Protein AF-V8N9X0-F1 (afdb_monomer_lite)

Secondary structure (DSSP, 8-state):
--HHHHHHHHHHHHHS---HHHHHHHHHHHHHHHHHHIIIII-HHHHTS----HHHHHHHTT-SS-EEE-S-HHHHHHHHHHHHHTT-BTTBEEE-S-TTTS--TT-S-----PPPP-

Radius of gyration: 24.27 Å; chains: 1; bounding box: 56×43×54 Å

InterPro domains:
  IPR026170 N-lysine methyltransferase FAM173A/B [PTHR13610] (55-118)
  IPR029063 S-adenosyl-L-methionine-dependent methyltransferase superfamily [G3DSA:3.40.50.150] (2-118)
  IPR029063 S-adenosyl-L-methionine-dependent methyltransferase superfamily [SSF53335] (7-103)
  IPR060324 ANTKMT, N-terminal [PF28400] (20-50)

Sequence (118 aa):
MDPEDVEQVAAELQGKKIDGWNVLQIAAGTGLTAYVVWAGILMPGFRKVPLKLQVLEAYKQGFRPAVGYELNPWLLRLSSYRAWKAGCYGKVSYYKEDLWKVNLSDCRNVTVFLAPSV

pLDDT: mean 80.13, std 11.66, range [52.56, 93.75]

Foldseek 3Di:
DDVVVVVVVVVVVVPDPQPPVNVVVVVVVVVVVVVCCCVVPVPPVVVPPPLPLVLLVCVVVVFPPREAEDQDVVSQVVSQVVCVVVVNHPSYYYDNDDPVPDDCVRHPDDDDDDDDDD

Structure (mmCIF, N/CA/C/O backbone):
data_AF-V8N9X0-F1
#
_entry.id   AF-V8N9X0-F1
#
loop_
_atom_site.group_PDB
_atom_site.id
_atom_site.type_symbol
_atom_site.label_atom_id
_atom_site.label_alt_id
_atom_site.label_comp_id
_atom_site.label_asym_id
_atom_site.label_entity_id
_atom_site.label_seq_id
_atom_site.pdbx_PDB_ins_code
_atom_site.Cartn_x
_atom_site.Cartn_y
_atom_site.Cartn_z
_atom_site.occupancy
_atom_site.B_iso_or_equiv
_atom_site.auth_seq_id
_atom_site.auth_comp_id
_atom_site.auth_asym_id
_atom_site.auth_atom_id
_atom_site.pdbx_PDB_model_num
ATOM 1 N N . MET A 1 1 ? 24.613 27.803 -37.473 1.00 52.56 1 MET A N 1
ATOM 2 C CA . MET A 1 1 ? 25.313 26.594 -37.011 1.00 52.56 1 MET A CA 1
ATOM 3 C C . MET A 1 1 ? 26.151 26.192 -38.191 1.00 52.56 1 MET A C 1
ATOM 5 O O . MET A 1 1 ? 25.573 25.777 -39.193 1.00 52.56 1 MET A O 1
ATOM 9 N N . ASP A 1 2 ? 27.441 26.486 -38.132 1.00 69.00 2 ASP A N 1
ATOM 10 C CA . ASP A 1 2 ? 28.309 26.287 -39.279 1.00 69.00 2 ASP A CA 1
ATOM 11 C C . ASP A 1 2 ? 28.642 24.792 -39.397 1.00 69.00 2 ASP A C 1
ATOM 13 O O . ASP A 1 2 ? 28.773 24.102 -38.383 1.00 69.00 2 ASP A O 1
ATOM 17 N N . PRO A 1 3 ? 28.686 24.237 -40.619 1.00 68.62 3 PRO A N 1
ATOM 18 C CA . PRO A 1 3 ? 28.884 22.803 -40.828 1.00 68.62 3 PRO A CA 1
ATOM 19 C C . PRO A 1 3 ? 30.234 22.307 -40.286 1.00 68.62 3 PRO A C 1
ATOM 21 O O . PRO A 1 3 ? 30.334 21.150 -39.884 1.00 68.62 3 PRO A O 1
ATOM 24 N N . GLU A 1 4 ? 31.230 23.193 -40.198 1.00 69.50 4 GLU A N 1
ATOM 25 C CA . GLU A 1 4 ? 32.552 22.903 -39.632 1.00 69.50 4 GLU A CA 1
ATOM 26 C C . GLU A 1 4 ? 32.501 22.664 -38.115 1.00 69.50 4 GLU A C 1
ATOM 28 O O . GLU A 1 4 ? 33.165 21.757 -37.615 1.00 69.50 4 GLU A O 1
ATOM 33 N N . ASP A 1 5 ? 31.635 23.379 -37.386 1.00 74.69 5 ASP A N 1
ATOM 34 C CA . ASP A 1 5 ? 31.439 23.167 -35.946 1.00 74.69 5 ASP A CA 1
ATOM 35 C C . ASP A 1 5 ? 30.813 21.792 -35.666 1.00 74.69 5 ASP A C 1
ATOM 37 O O . ASP A 1 5 ? 31.118 21.140 -34.667 1.00 74.69 5 ASP A O 1
ATOM 41 N N . VAL A 1 6 ? 29.927 21.327 -36.555 1.00 74.06 6 VAL A N 1
ATOM 42 C CA . VAL A 1 6 ? 29.261 20.023 -36.426 1.00 74.06 6 VAL A CA 1
ATOM 43 C C . VAL A 1 6 ? 30.241 18.887 -36.7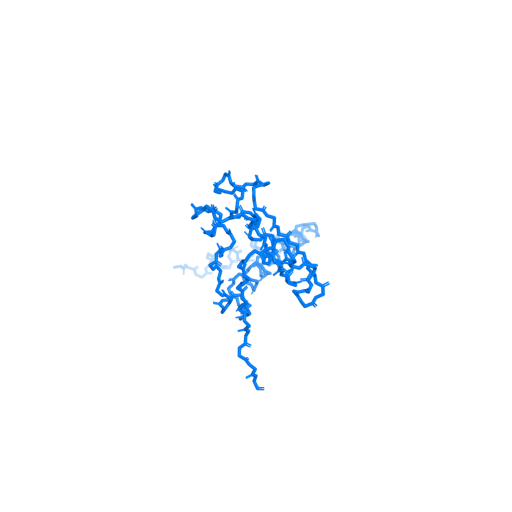02 1.00 74.06 6 VAL A C 1
ATOM 45 O O . VAL A 1 6 ? 30.249 17.903 -35.960 1.00 74.06 6 VAL A O 1
ATOM 48 N N . GLU A 1 7 ? 31.088 19.022 -37.724 1.00 74.00 7 GLU A N 1
ATOM 49 C CA . GLU A 1 7 ? 32.152 18.053 -38.001 1.00 74.00 7 GLU A CA 1
ATOM 50 C C . GLU A 1 7 ? 33.214 18.035 -36.902 1.00 74.00 7 GLU A C 1
ATOM 52 O O . GLU A 1 7 ? 33.650 16.956 -36.504 1.00 74.00 7 GLU A O 1
ATOM 57 N N . GLN A 1 8 ? 33.580 19.194 -36.350 1.00 69.19 8 GLN A N 1
ATOM 58 C CA . GLN A 1 8 ? 34.531 19.280 -35.245 1.00 69.19 8 GLN A CA 1
ATOM 59 C C . GLN A 1 8 ? 33.990 18.591 -33.988 1.00 69.19 8 GLN A C 1
ATOM 61 O O . GLN A 1 8 ? 34.692 17.783 -33.382 1.00 69.19 8 GLN A O 1
ATOM 66 N N . VAL A 1 9 ? 32.722 18.829 -33.636 1.00 68.81 9 VAL A N 1
ATOM 67 C CA . VAL A 1 9 ? 32.053 18.147 -32.517 1.00 68.81 9 VAL A CA 1
ATOM 68 C C . VAL A 1 9 ? 31.918 16.643 -32.786 1.00 68.81 9 VAL A C 1
ATOM 70 O O . VAL A 1 9 ? 32.133 15.833 -31.884 1.00 68.81 9 VAL A O 1
ATOM 73 N N . ALA A 1 10 ? 31.615 16.234 -34.021 1.00 67.56 10 ALA A N 1
ATOM 74 C CA . ALA A 1 10 ? 31.535 14.822 -34.400 1.00 67.56 10 ALA A CA 1
ATOM 75 C C . ALA A 1 10 ? 32.902 14.115 -34.325 1.00 67.56 10 ALA A C 1
ATOM 77 O O . ALA A 1 10 ? 32.982 12.986 -33.834 1.00 67.56 10 ALA A O 1
ATOM 78 N N . ALA A 1 11 ? 33.979 14.786 -34.738 1.00 70.38 11 ALA A N 1
ATOM 79 C CA . ALA A 1 11 ? 35.347 14.280 -34.660 1.00 70.38 11 ALA A CA 1
ATOM 80 C C . ALA A 1 11 ? 35.845 14.185 -33.206 1.00 70.38 11 ALA A C 1
ATOM 82 O O . ALA A 1 11 ? 36.491 13.203 -32.833 1.00 70.38 11 ALA A O 1
ATOM 83 N N . GLU A 1 12 ? 35.486 15.149 -32.352 1.00 65.00 12 GLU A N 1
ATOM 84 C CA . GLU A 1 12 ? 35.788 15.123 -30.914 1.00 65.00 12 GLU A CA 1
ATOM 85 C C . GLU A 1 12 ? 35.060 13.973 -30.192 1.00 65.00 12 GLU A C 1
ATOM 87 O O . GLU A 1 12 ? 35.612 13.336 -29.288 1.00 65.00 12 GLU A O 1
ATOM 92 N N . LEU A 1 13 ? 33.835 13.655 -30.632 1.00 62.75 13 LEU A N 1
ATOM 93 C CA . LEU A 1 13 ? 33.059 12.507 -30.158 1.00 62.75 13 LEU A CA 1
ATOM 94 C C . LEU A 1 13 ? 33.625 11.168 -30.657 1.00 62.75 13 LEU A C 1
ATOM 96 O O . LEU A 1 13 ? 33.624 10.197 -29.901 1.00 62.75 13 LEU A O 1
ATOM 100 N N . GLN A 1 14 ? 34.142 11.107 -31.888 1.00 62.88 14 GLN A N 1
ATOM 101 C CA . GLN A 1 14 ? 34.785 9.907 -32.442 1.00 62.88 14 GLN A CA 1
ATOM 102 C C . GLN A 1 14 ? 36.181 9.635 -31.851 1.00 62.88 14 GLN A C 1
ATOM 104 O O . GLN A 1 14 ? 36.583 8.476 -31.752 1.00 62.88 14 GLN A O 1
ATOM 109 N N . GLY A 1 15 ? 36.918 10.671 -31.432 1.00 59.59 15 GLY A N 1
ATOM 110 C CA . GLY A 1 15 ? 38.273 10.552 -30.874 1.00 59.59 15 GLY A CA 1
ATOM 111 C C . GLY A 1 15 ? 38.337 10.160 -29.392 1.00 59.59 15 GLY A C 1
ATOM 112 O O . GLY A 1 15 ? 39.387 9.735 -28.900 1.00 59.59 15 GLY A O 1
ATOM 113 N N . LYS A 1 16 ? 37.225 10.263 -28.656 1.00 62.00 16 LYS A N 1
ATOM 114 C CA . LYS A 1 16 ? 37.158 9.864 -27.246 1.00 62.00 16 LYS A CA 1
ATOM 115 C C . LYS A 1 16 ? 36.977 8.353 -27.149 1.00 62.00 16 LYS A C 1
ATOM 117 O O . LYS A 1 16 ? 35.887 7.828 -27.340 1.00 62.00 16 LYS A O 1
ATOM 122 N N . LYS A 1 17 ? 38.053 7.637 -26.814 1.00 61.78 17 LYS A N 1
ATOM 123 C CA . LYS A 1 17 ? 38.007 6.204 -26.491 1.0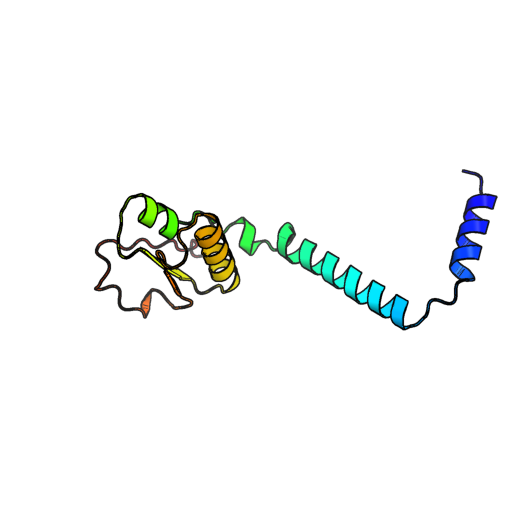0 61.78 1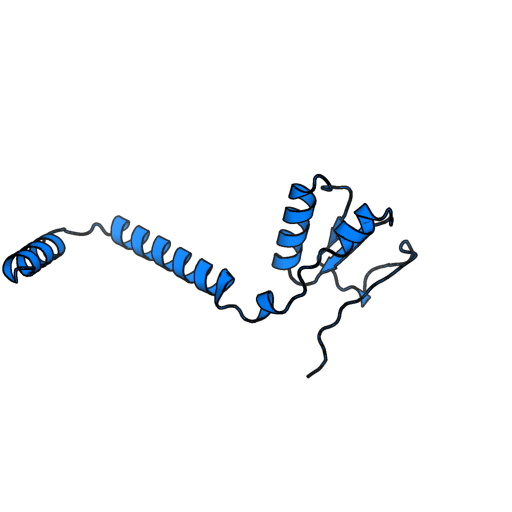7 LYS A CA 1
ATOM 124 C C . LYS A 1 17 ? 37.125 6.013 -25.249 1.00 61.78 17 LYS A C 1
ATOM 126 O O . LYS A 1 17 ? 37.573 6.224 -24.124 1.00 61.78 17 LYS A O 1
ATOM 131 N N . ILE A 1 18 ? 35.848 5.700 -25.453 1.00 62.22 18 ILE A N 1
ATOM 132 C CA . ILE A 1 18 ? 34.897 5.511 -24.356 1.00 62.22 18 ILE A CA 1
ATOM 133 C C . ILE A 1 18 ? 35.276 4.212 -23.641 1.00 62.22 18 ILE A C 1
ATOM 135 O O . ILE A 1 18 ? 35.160 3.125 -24.204 1.00 62.22 18 ILE A O 1
ATOM 139 N N . ASP A 1 19 ? 35.781 4.342 -22.415 1.00 73.75 19 ASP A N 1
ATOM 140 C CA . ASP A 1 19 ? 36.103 3.215 -21.539 1.00 73.75 19 ASP A CA 1
ATOM 141 C C . ASP A 1 19 ? 34.876 2.302 -21.347 1.00 73.75 19 ASP A C 1
ATOM 143 O O . ASP A 1 19 ? 33.745 2.783 -21.228 1.00 73.75 19 ASP A O 1
ATOM 147 N N . GLY A 1 20 ? 35.082 0.983 -21.311 1.00 74.44 20 GLY A N 1
ATOM 148 C CA . GLY A 1 20 ? 33.993 -0.001 -21.237 1.00 74.44 20 GLY A CA 1
ATOM 149 C C . GLY A 1 20 ? 33.098 0.192 -20.007 1.00 74.44 20 GLY A C 1
ATOM 150 O O . GLY A 1 20 ? 31.899 -0.086 -20.053 1.00 74.44 20 GLY A O 1
ATOM 151 N N . TRP A 1 21 ? 33.654 0.759 -18.934 1.00 72.38 21 TRP A N 1
ATOM 152 C CA . TRP A 1 21 ? 32.921 1.147 -17.733 1.00 72.38 21 TRP A CA 1
ATOM 153 C C . TRP A 1 21 ? 31.953 2.318 -17.961 1.00 72.38 21 TRP A C 1
ATOM 155 O O . TRP A 1 21 ? 30.827 2.296 -17.463 1.00 72.38 21 TRP A O 1
ATOM 165 N N . ASN A 1 22 ? 32.342 3.305 -18.774 1.00 72.12 22 ASN A N 1
ATOM 166 C CA . ASN A 1 22 ? 31.472 4.420 -19.158 1.00 72.12 22 ASN A CA 1
ATOM 167 C C . ASN A 1 22 ? 30.320 3.938 -20.050 1.00 72.12 22 ASN A C 1
ATOM 169 O O . ASN A 1 22 ? 29.180 4.358 -19.859 1.00 72.12 22 ASN A O 1
ATOM 173 N N . VAL A 1 23 ? 30.583 3.007 -20.976 1.00 78.06 23 VAL A N 1
ATOM 174 C CA . VAL A 1 23 ? 29.525 2.382 -21.794 1.00 78.06 23 VAL A CA 1
ATOM 175 C C . VAL A 1 23 ? 28.535 1.617 -20.911 1.00 78.06 23 VAL A C 1
ATOM 177 O O . VAL A 1 23 ? 27.325 1.748 -21.090 1.00 78.06 23 VAL A O 1
ATOM 180 N N . LEU A 1 24 ? 29.028 0.866 -19.921 1.00 77.44 24 LEU A N 1
ATOM 181 C CA . LEU A 1 24 ? 28.182 0.122 -18.987 1.00 77.44 24 LEU A CA 1
ATOM 182 C C . LEU A 1 24 ? 27.333 1.052 -18.105 1.00 77.44 24 LEU A C 1
ATOM 184 O O . LEU A 1 24 ? 26.147 0.790 -17.913 1.00 77.44 24 LEU A O 1
ATOM 188 N N . GLN A 1 25 ? 27.906 2.150 -17.602 1.00 79.69 25 GLN A N 1
ATOM 189 C CA . GLN A 1 25 ? 27.167 3.155 -16.832 1.00 79.69 25 GLN A CA 1
ATOM 190 C C . GLN A 1 25 ? 26.077 3.835 -17.662 1.00 79.69 25 GLN A C 1
ATOM 192 O O . GLN A 1 25 ? 24.962 4.008 -17.169 1.00 79.69 25 GLN A O 1
ATOM 197 N N . ILE A 1 26 ? 26.368 4.176 -18.921 1.00 80.50 26 ILE A N 1
ATOM 198 C CA . ILE A 1 26 ? 25.376 4.747 -19.838 1.00 80.50 26 ILE A CA 1
ATOM 199 C C . ILE A 1 26 ? 24.262 3.728 -20.092 1.00 80.50 26 ILE A C 1
ATOM 201 O O . ILE A 1 26 ? 23.096 4.050 -19.892 1.00 80.50 26 ILE A O 1
ATOM 205 N N . ALA A 1 27 ? 24.596 2.482 -20.436 1.00 78.75 27 ALA A N 1
ATOM 206 C CA . ALA A 1 27 ? 23.603 1.437 -20.679 1.00 78.75 27 ALA A CA 1
ATOM 207 C C . ALA A 1 27 ? 22.714 1.170 -19.448 1.00 78.75 27 ALA A C 1
ATOM 209 O O . ALA A 1 27 ? 21.490 1.076 -19.575 1.00 78.75 27 ALA A O 1
ATOM 210 N N . ALA A 1 28 ? 23.303 1.110 -18.250 1.00 79.44 28 ALA A N 1
ATOM 211 C CA . ALA A 1 28 ? 22.565 0.940 -17.000 1.00 79.44 28 ALA A CA 1
ATOM 212 C C . ALA A 1 28 ? 21.667 2.151 -16.685 1.00 79.44 28 ALA A C 1
ATOM 214 O O . ALA A 1 28 ? 20.506 1.979 -16.307 1.00 79.44 28 ALA A O 1
ATOM 215 N N . GLY A 1 29 ? 22.173 3.372 -16.880 1.00 79.81 29 GLY A N 1
ATOM 216 C CA . GLY A 1 29 ? 21.426 4.611 -16.665 1.00 79.81 29 GLY A CA 1
ATOM 217 C C . GLY A 1 29 ? 20.256 4.764 -17.635 1.00 79.81 29 GLY A C 1
ATOM 218 O O . GLY A 1 29 ? 19.125 4.988 -17.207 1.00 79.81 29 GLY A O 1
ATOM 219 N N . THR A 1 30 ? 20.490 4.560 -18.933 1.00 85.19 30 THR A N 1
ATOM 220 C CA . THR A 1 30 ? 19.452 4.635 -19.970 1.00 85.19 30 THR A CA 1
ATOM 221 C C . THR A 1 30 ? 18.399 3.545 -19.785 1.00 85.19 30 THR A C 1
ATOM 223 O O . THR A 1 30 ? 17.206 3.828 -19.901 1.00 85.19 30 THR A O 1
ATOM 226 N N . GLY A 1 31 ? 18.808 2.323 -19.426 1.00 85.50 31 GLY A N 1
ATOM 227 C CA . GLY A 1 31 ? 17.887 1.236 -19.095 1.00 85.50 31 GLY A CA 1
ATOM 228 C C . GLY A 1 31 ? 16.997 1.565 -17.893 1.00 85.50 31 GLY A C 1
ATOM 229 O O . GLY A 1 31 ? 15.785 1.348 -17.945 1.00 85.50 31 GLY A O 1
ATOM 230 N N . LEU A 1 32 ? 17.562 2.163 -16.839 1.00 85.88 32 LEU A N 1
ATOM 231 C CA . LEU A 1 32 ? 16.800 2.602 -15.669 1.00 85.88 32 LEU A CA 1
ATOM 232 C C . LEU A 1 32 ? 15.800 3.711 -16.026 1.00 85.88 32 LEU A C 1
ATOM 234 O O . LEU A 1 32 ? 14.638 3.632 -15.628 1.00 85.88 32 LEU A O 1
ATOM 238 N N . THR A 1 33 ? 16.211 4.718 -16.802 1.00 84.62 33 THR A N 1
ATOM 239 C CA . THR A 1 33 ? 15.313 5.793 -17.251 1.00 84.62 33 THR A CA 1
ATOM 240 C C . THR A 1 33 ? 14.182 5.245 -18.117 1.00 84.62 33 THR A C 1
ATOM 242 O O . THR A 1 33 ? 13.019 5.577 -17.882 1.00 84.62 33 THR A O 1
ATOM 245 N N . ALA A 1 34 ? 14.492 4.359 -19.067 1.00 86.88 34 ALA A N 1
ATOM 246 C CA . ALA A 1 34 ? 13.491 3.701 -19.899 1.00 86.88 34 ALA A CA 1
ATOM 247 C C . ALA A 1 34 ? 12.507 2.878 -19.054 1.00 86.88 34 ALA A C 1
ATOM 249 O O . ALA A 1 34 ? 11.299 2.954 -19.275 1.00 86.88 34 ALA A O 1
ATOM 250 N N . TYR A 1 35 ? 12.993 2.159 -18.037 1.00 82.31 35 TYR A N 1
ATOM 251 C CA . TYR A 1 35 ? 12.145 1.404 -17.116 1.00 82.31 35 TYR A CA 1
ATOM 252 C C . TYR A 1 35 ? 11.243 2.311 -16.273 1.00 82.31 35 TYR A C 1
ATOM 254 O O . TYR A 1 35 ? 10.056 2.027 -16.136 1.00 82.31 35 TYR A O 1
ATOM 262 N N . VAL A 1 36 ? 11.760 3.423 -15.741 1.00 84.38 36 VAL A N 1
ATOM 263 C CA . VAL A 1 36 ? 10.963 4.393 -14.967 1.00 84.38 36 VAL A CA 1
ATOM 264 C C . VAL A 1 36 ? 9.872 5.020 -15.834 1.00 84.38 36 VAL A C 1
ATOM 266 O O . VAL A 1 36 ? 8.724 5.113 -15.401 1.00 84.38 36 VAL A O 1
ATOM 269 N N . VAL A 1 37 ? 10.198 5.402 -17.071 1.00 84.19 37 VAL A N 1
ATOM 270 C CA . VAL A 1 37 ? 9.219 5.918 -18.037 1.00 84.19 37 VAL A CA 1
ATOM 271 C C . VAL A 1 37 ? 8.186 4.844 -18.378 1.00 84.19 37 VAL A C 1
ATOM 273 O O . VAL A 1 37 ? 6.986 5.107 -18.338 1.00 84.19 37 VAL A O 1
ATOM 276 N N . TRP A 1 38 ? 8.610 3.612 -18.656 1.00 81.75 38 TRP A N 1
ATOM 277 C CA . TRP A 1 38 ? 7.689 2.530 -18.987 1.00 81.75 38 TRP A CA 1
ATOM 278 C C . TRP A 1 38 ? 6.771 2.163 -17.810 1.00 81.75 38 TRP A C 1
ATOM 280 O O . TRP A 1 38 ? 5.560 2.066 -17.989 1.00 81.75 38 TRP A O 1
ATOM 290 N N . ALA A 1 39 ? 7.305 2.049 -16.594 1.00 76.06 39 ALA A N 1
ATOM 291 C CA . ALA A 1 39 ? 6.541 1.713 -15.394 1.00 76.06 39 ALA A CA 1
ATOM 292 C C . ALA A 1 39 ? 5.639 2.856 -14.898 1.00 76.06 39 ALA A C 1
ATOM 294 O O . ALA A 1 39 ? 4.526 2.607 -14.442 1.00 76.06 39 ALA A O 1
ATOM 295 N N . GLY A 1 40 ? 6.101 4.107 -14.974 1.00 69.31 40 GLY A N 1
ATOM 296 C CA . GLY A 1 40 ? 5.363 5.270 -14.473 1.00 69.31 40 GLY A CA 1
ATOM 297 C C . GLY A 1 40 ? 4.394 5.879 -15.486 1.00 69.31 40 GLY A C 1
ATOM 298 O O . GLY A 1 40 ? 3.339 6.390 -15.108 1.00 69.31 40 GLY A O 1
ATOM 299 N N . ILE A 1 41 ? 4.736 5.829 -16.775 1.00 69.56 41 ILE A N 1
ATOM 300 C CA . ILE A 1 41 ? 3.960 6.450 -17.851 1.00 69.56 41 ILE A CA 1
ATOM 301 C C . ILE A 1 41 ? 3.280 5.366 -18.688 1.00 69.56 41 ILE A C 1
ATOM 303 O O . ILE A 1 41 ? 2.069 5.400 -18.835 1.00 69.56 41 ILE A O 1
ATOM 307 N N . LEU A 1 42 ? 3.990 4.386 -19.235 1.00 65.88 42 LEU A N 1
ATOM 308 C CA . LEU A 1 42 ? 3.383 3.531 -20.266 1.00 65.88 42 LEU A CA 1
ATOM 309 C C . LEU A 1 42 ? 2.552 2.362 -19.728 1.00 65.88 42 LEU A C 1
ATOM 311 O O . LEU A 1 42 ? 1.608 1.969 -20.408 1.00 65.88 42 LEU A O 1
ATOM 315 N N . MET A 1 43 ? 2.836 1.837 -18.531 1.00 66.88 43 MET A N 1
ATOM 316 C CA . MET A 1 43 ? 2.084 0.726 -17.938 1.00 66.88 43 MET A CA 1
ATOM 317 C C . MET A 1 43 ? 0.583 1.070 -17.824 1.00 66.88 43 MET A C 1
ATOM 319 O O . MET A 1 43 ? 0.185 1.859 -16.958 1.00 66.88 43 MET A O 1
ATOM 323 N N . PRO A 1 44 ? -0.293 0.442 -18.634 1.00 59.22 44 PRO A N 1
ATOM 324 C CA . PRO A 1 44 ? -1.716 0.786 -18.679 1.00 59.22 44 PRO A CA 1
ATOM 325 C C . PRO A 1 44 ? -2.462 0.394 -17.397 1.00 59.22 44 PRO A C 1
ATOM 327 O O . PRO A 1 44 ? -3.470 1.006 -17.046 1.00 59.22 44 PRO A O 1
ATOM 330 N N . GLY A 1 45 ? -1.954 -0.622 -16.689 1.00 60.34 45 GLY A N 1
ATOM 331 C CA . GLY A 1 45 ? -2.608 -1.228 -15.530 1.00 60.34 45 GLY A CA 1
ATOM 332 C C . GLY A 1 45 ? -2.698 -0.307 -14.314 1.00 60.34 45 GLY A C 1
ATOM 333 O O . GLY A 1 45 ? -3.738 -0.271 -13.671 1.00 60.34 45 GLY A O 1
ATOM 334 N N . PHE A 1 46 ? -1.670 0.499 -14.021 1.00 58.62 46 PHE A N 1
ATOM 335 C CA . PHE A 1 46 ? -1.659 1.360 -12.825 1.00 58.62 46 PHE A CA 1
ATOM 336 C C . PHE A 1 46 ? -2.532 2.608 -12.950 1.00 58.62 46 PHE A C 1
ATOM 338 O O . PHE A 1 46 ? -3.047 3.098 -11.948 1.00 58.62 46 PHE A O 1
ATOM 345 N N . ARG A 1 47 ? -2.731 3.118 -14.170 1.00 57.75 47 ARG A N 1
ATOM 346 C CA . ARG A 1 47 ? -3.498 4.351 -14.415 1.00 57.75 47 ARG A CA 1
ATOM 347 C C . ARG A 1 47 ? -4.996 4.197 -14.162 1.00 57.75 47 ARG A C 1
ATOM 349 O O . ARG A 1 47 ? -5.666 5.188 -13.896 1.00 57.75 47 ARG A O 1
ATOM 356 N N . LYS A 1 48 ? -5.518 2.971 -14.254 1.00 56.00 48 LYS A N 1
ATOM 357 C CA . LYS A 1 48 ? -6.942 2.667 -14.047 1.00 56.00 48 LYS A CA 1
ATOM 358 C C . LYS A 1 48 ? -7.260 2.130 -12.653 1.00 56.00 48 LYS A C 1
ATOM 360 O O . LYS A 1 48 ? -8.435 1.986 -12.333 1.00 56.00 48 LYS A O 1
ATOM 365 N N . VAL A 1 49 ? -6.254 1.855 -11.818 1.00 57.19 49 VAL A N 1
ATOM 366 C CA . VAL A 1 49 ? -6.509 1.444 -10.435 1.00 57.19 49 VAL A CA 1
ATOM 367 C C . VAL A 1 49 ? -6.898 2.688 -9.639 1.00 57.19 49 VAL A C 1
ATOM 369 O O . VAL A 1 49 ? -6.108 3.634 -9.577 1.00 57.19 49 VAL A O 1
ATOM 372 N N . PRO A 1 50 ? -8.087 2.731 -9.016 1.00 58.56 50 PRO A N 1
ATOM 373 C CA . PRO A 1 50 ? -8.449 3.830 -8.141 1.00 58.56 50 PRO A CA 1
ATOM 374 C C . PRO A 1 50 ? -7.502 3.837 -6.936 1.00 58.56 50 PRO A C 1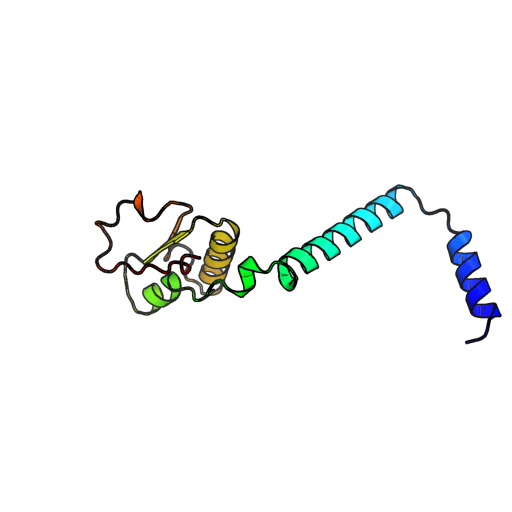
ATOM 376 O O . PRO A 1 50 ? -7.729 3.164 -5.940 1.00 58.56 50 PRO A O 1
ATOM 379 N N . LEU A 1 51 ? -6.449 4.656 -6.996 1.00 59.25 51 LEU A N 1
ATOM 380 C CA . LEU A 1 51 ? -5.474 4.876 -5.916 1.00 59.25 51 LEU A CA 1
ATOM 381 C C . LEU A 1 51 ? -6.072 5.625 -4.708 1.00 59.25 51 LEU A C 1
ATOM 383 O O . LEU A 1 51 ? -5.336 6.258 -3.941 1.00 59.25 51 LEU A O 1
ATOM 387 N N . LYS A 1 52 ? -7.402 5.624 -4.554 1.00 63.34 52 LYS A N 1
ATOM 388 C CA . LYS A 1 52 ? -8.058 6.122 -3.348 1.00 63.34 52 LYS A CA 1
ATOM 389 C C . LYS A 1 52 ? -7.665 5.175 -2.220 1.00 63.34 52 LYS A C 1
ATOM 391 O O . LYS A 1 52 ? -8.026 4.005 -2.231 1.00 63.34 52 LYS A O 1
ATOM 396 N N . LEU A 1 53 ? -6.908 5.689 -1.256 1.00 73.31 53 LEU A N 1
ATOM 397 C CA . LEU A 1 53 ? -6.490 4.959 -0.060 1.00 73.31 53 LEU A CA 1
ATOM 398 C C . LEU A 1 53 ? -7.680 4.782 0.880 1.00 73.31 53 LEU A C 1
ATOM 400 O O . LEU A 1 53 ? -7.782 5.454 1.903 1.00 73.31 53 LEU A O 1
ATOM 404 N N . GLN A 1 54 ? -8.601 3.902 0.519 1.00 84.25 54 GLN A N 1
ATOM 405 C CA . GLN A 1 54 ? -9.840 3.704 1.266 1.00 84.25 54 GLN A CA 1
ATOM 406 C C . GLN A 1 54 ? -9.567 3.321 2.716 1.00 84.25 54 GLN A C 1
ATOM 408 O O . GLN A 1 54 ? -10.221 3.835 3.609 1.00 84.25 54 GLN A O 1
ATOM 413 N N . VAL A 1 55 ? -8.535 2.513 2.956 1.00 89.06 55 VAL A N 1
ATOM 414 C CA . VAL A 1 55 ? -8.114 2.105 4.302 1.00 89.06 55 VAL A CA 1
ATOM 415 C C . VAL A 1 55 ? -7.629 3.297 5.128 1.00 89.06 55 VAL A C 1
ATOM 417 O O . VAL A 1 55 ? -7.995 3.437 6.292 1.00 89.06 55 VAL A O 1
ATOM 420 N N . LEU A 1 56 ? -6.836 4.193 4.528 1.00 90.31 56 LEU A N 1
ATOM 421 C CA . LEU A 1 56 ? -6.349 5.391 5.214 1.00 90.31 56 LEU A CA 1
ATOM 422 C C . LEU A 1 56 ? -7.492 6.362 5.520 1.00 90.31 56 LEU A C 1
ATOM 424 O O . LEU A 1 56 ? -7.535 6.936 6.604 1.00 90.31 56 LEU A O 1
ATOM 428 N N . GLU A 1 57 ? -8.412 6.546 4.576 1.00 90.56 57 GLU A N 1
ATOM 429 C CA . GLU A 1 57 ? -9.567 7.422 4.767 1.00 90.56 57 GLU A CA 1
ATOM 430 C C . GLU A 1 57 ? -10.562 6.835 5.775 1.00 90.56 57 GLU A C 1
ATOM 432 O O . GLU A 1 57 ? -11.038 7.560 6.644 1.00 90.56 57 GLU A O 1
ATOM 437 N N . ALA A 1 58 ? -10.795 5.520 5.754 1.00 91.00 58 ALA A N 1
ATOM 438 C CA . ALA A 1 58 ? -11.588 4.831 6.767 1.00 91.00 58 ALA A CA 1
ATOM 439 C C . ALA A 1 58 ? -10.979 5.027 8.165 1.00 91.00 58 ALA A C 1
ATOM 441 O O . ALA A 1 58 ? -11.682 5.392 9.106 1.00 91.00 58 ALA A O 1
ATOM 442 N N . TYR A 1 59 ? -9.655 4.894 8.292 1.00 92.12 59 TYR A N 1
ATOM 443 C CA . TYR A 1 59 ? -8.966 5.167 9.551 1.00 92.12 59 TYR A CA 1
ATOM 444 C C . TYR A 1 59 ? -9.135 6.622 10.016 1.00 92.12 59 TYR A C 1
ATOM 446 O O . TYR A 1 59 ? -9.415 6.863 11.190 1.00 92.12 59 TYR A O 1
ATOM 454 N N . LYS A 1 60 ? -9.001 7.601 9.110 1.00 90.62 60 LYS A N 1
ATOM 455 C CA . LYS A 1 60 ? -9.216 9.025 9.431 1.00 90.62 60 LYS A CA 1
ATOM 456 C C . LYS A 1 60 ? -10.655 9.325 9.854 1.00 90.62 60 LYS A C 1
ATOM 458 O O . LYS A 1 60 ? -10.860 10.202 10.684 1.00 90.62 60 LYS A O 1
ATOM 463 N N . GLN A 1 61 ? -11.627 8.588 9.321 1.00 92.38 61 GLN A N 1
ATOM 464 C CA . GLN A 1 61 ? -13.035 8.666 9.723 1.00 92.38 61 GLN A CA 1
ATOM 465 C C . GLN A 1 61 ? -13.329 7.938 11.048 1.00 92.38 61 GLN A C 1
ATOM 467 O O . GLN A 1 61 ? -14.457 7.976 11.530 1.00 92.38 61 GLN A O 1
ATOM 472 N N . GLY A 1 62 ? -12.328 7.299 11.664 1.00 91.62 62 GLY A N 1
ATOM 473 C CA . GLY A 1 62 ? -12.457 6.625 12.956 1.00 91.62 62 GLY A CA 1
ATOM 474 C C . GLY A 1 62 ? -12.827 5.144 12.868 1.00 91.62 62 GLY A C 1
ATOM 475 O O . GLY A 1 62 ? -12.996 4.505 13.907 1.00 91.62 62 GLY A O 1
ATOM 476 N N . PHE A 1 63 ? -12.910 4.563 11.667 1.00 90.38 63 PHE A N 1
ATOM 477 C CA . PHE A 1 63 ? -13.145 3.130 11.520 1.00 90.38 63 PHE A CA 1
ATOM 478 C C . PHE A 1 63 ? -11.925 2.333 11.982 1.00 90.38 63 PHE A C 1
ATOM 480 O O . PHE A 1 63 ? -10.784 2.610 11.599 1.00 90.38 63 PHE A O 1
ATOM 487 N N . ARG A 1 64 ? -12.177 1.330 12.825 1.00 90.56 64 ARG A N 1
ATOM 488 C CA . ARG A 1 64 ? -11.171 0.405 13.349 1.00 90.56 64 ARG A CA 1
ATOM 489 C C . ARG A 1 64 ? -11.768 -1.008 13.481 1.00 90.56 64 ARG A C 1
ATOM 491 O O . ARG A 1 64 ? -12.903 -1.110 13.957 1.00 90.56 64 ARG A O 1
ATOM 498 N N . PRO A 1 65 ? -11.016 -2.068 13.130 1.00 90.44 65 PRO A N 1
ATOM 499 C CA . PRO A 1 65 ? -9.688 -2.030 12.505 1.00 90.44 65 PRO A CA 1
ATOM 500 C C . PRO A 1 65 ? -9.745 -1.546 11.041 1.00 90.44 65 PRO A C 1
ATOM 502 O O . PRO A 1 65 ? -10.737 -1.750 10.349 1.00 90.44 65 PRO A O 1
ATOM 505 N N . ALA A 1 66 ? -8.688 -0.866 10.583 1.00 92.81 66 ALA A N 1
ATOM 506 C CA . ALA A 1 66 ? -8.555 -0.387 9.206 1.00 92.81 66 ALA A CA 1
ATOM 507 C C . ALA A 1 66 ? -7.433 -1.167 8.507 1.00 92.81 66 ALA A C 1
ATOM 509 O O . ALA A 1 66 ? -6.246 -0.865 8.678 1.00 92.81 66 ALA A O 1
ATOM 510 N N . VAL A 1 67 ? -7.827 -2.191 7.747 1.00 91.81 67 VAL A N 1
ATOM 511 C CA . VAL A 1 67 ? -6.920 -3.140 7.090 1.00 91.81 67 VAL A CA 1
ATOM 512 C C . VAL A 1 67 ? -7.192 -3.174 5.588 1.00 91.81 67 VAL A C 1
ATOM 514 O O . VAL A 1 67 ? -8.346 -3.159 5.165 1.00 91.81 67 VAL A O 1
ATOM 517 N N . GLY A 1 68 ? -6.129 -3.197 4.784 1.00 91.69 68 GLY A N 1
ATOM 518 C CA . GLY A 1 68 ? -6.193 -3.373 3.334 1.00 91.69 68 GLY A CA 1
ATOM 519 C C . GLY A 1 68 ? -5.569 -4.681 2.880 1.00 91.69 68 GLY A C 1
ATOM 520 O O . GLY A 1 68 ? -4.433 -4.973 3.245 1.00 91.69 68 GLY A O 1
ATOM 521 N N . TYR A 1 69 ? -6.278 -5.414 2.030 1.00 91.00 69 TYR A N 1
ATOM 522 C CA . TYR A 1 69 ? -5.776 -6.618 1.372 1.00 91.00 69 TYR A CA 1
ATOM 523 C C . TYR A 1 69 ? -5.608 -6.346 -0.117 1.00 91.00 69 TYR A C 1
ATOM 525 O O . TYR A 1 69 ? -6.518 -5.816 -0.750 1.00 91.00 69 TYR A O 1
ATOM 533 N N . GLU A 1 70 ? -4.437 -6.663 -0.663 1.00 89.00 70 GLU A N 1
ATOM 534 C CA . GLU A 1 70 ? -4.117 -6.383 -2.061 1.00 89.00 70 GLU A CA 1
ATOM 535 C C . GLU A 1 70 ? -3.149 -7.430 -2.614 1.00 89.00 70 GLU A C 1
ATOM 537 O O . GLU A 1 70 ? -2.094 -7.685 -2.036 1.00 89.00 70 GLU A O 1
ATOM 542 N N . LEU A 1 71 ? -3.458 -8.014 -3.772 1.00 86.38 71 LEU A N 1
ATOM 543 C CA . LEU A 1 71 ? -2.589 -9.024 -4.387 1.00 86.38 71 LEU A CA 1
ATOM 544 C C . LEU A 1 71 ? -1.348 -8.396 -5.040 1.00 86.38 71 LEU A C 1
ATOM 546 O O . LEU A 1 71 ? -0.299 -9.041 -5.153 1.00 86.38 71 LEU A O 1
ATOM 550 N N . ASN A 1 72 ? -1.446 -7.133 -5.462 1.00 84.75 72 ASN A N 1
ATOM 551 C CA . ASN A 1 72 ? -0.369 -6.430 -6.141 1.00 84.75 72 ASN A CA 1
ATOM 552 C C . ASN A 1 72 ? 0.646 -5.814 -5.144 1.00 84.75 72 ASN A C 1
ATOM 554 O O . ASN A 1 72 ? 0.328 -4.845 -4.446 1.00 84.75 72 ASN A O 1
ATOM 558 N N . PRO A 1 73 ? 1.911 -6.285 -5.117 1.00 86.12 73 PRO A N 1
ATOM 559 C CA . PRO A 1 73 ? 2.914 -5.804 -4.162 1.00 86.12 73 PRO A CA 1
ATOM 560 C C . PRO A 1 73 ? 3.298 -4.330 -4.358 1.00 86.12 73 PRO A C 1
ATOM 562 O O . PRO A 1 73 ? 3.695 -3.661 -3.404 1.00 86.12 73 PRO A O 1
ATOM 565 N N . TRP A 1 74 ? 3.173 -3.791 -5.570 1.00 84.25 74 TRP A N 1
ATOM 566 C CA . TRP A 1 74 ? 3.464 -2.382 -5.837 1.00 84.25 74 TRP A CA 1
ATOM 567 C C . TRP A 1 74 ? 2.396 -1.460 -5.253 1.00 84.25 74 TRP A C 1
ATOM 569 O O . TRP A 1 74 ? 2.735 -0.429 -4.671 1.00 84.25 74 TRP A O 1
ATOM 579 N N . LEU A 1 75 ? 1.118 -1.839 -5.361 1.00 84.50 75 LEU A N 1
ATOM 580 C CA . LEU A 1 75 ? 0.018 -1.103 -4.735 1.00 84.50 75 LEU A CA 1
ATOM 581 C C . LEU A 1 75 ? 0.118 -1.165 -3.214 1.00 84.50 75 LEU A C 1
ATOM 583 O O . LEU A 1 75 ? -0.069 -0.143 -2.559 1.00 84.50 75 LEU A O 1
ATOM 587 N N . LEU A 1 76 ? 0.508 -2.315 -2.661 1.00 88.62 76 LEU A N 1
ATOM 588 C CA . LEU A 1 76 ? 0.803 -2.452 -1.237 1.00 88.62 76 LEU A CA 1
ATOM 589 C C . LEU A 1 76 ? 1.883 -1.454 -0.796 1.00 88.62 76 LEU A C 1
ATOM 591 O O . LEU A 1 76 ? 1.701 -0.701 0.159 1.00 88.62 76 LEU A O 1
ATOM 595 N N . ARG A 1 77 ? 2.99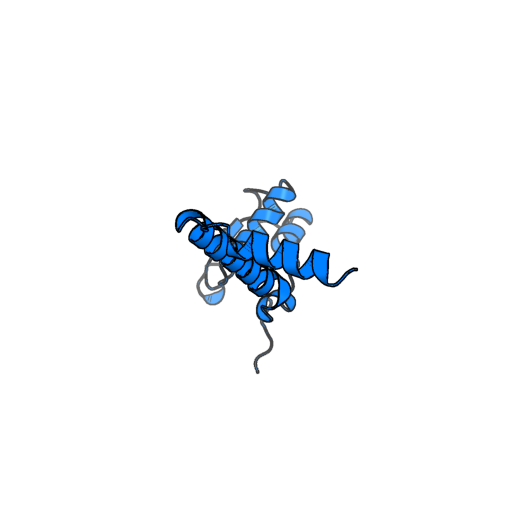8 -1.399 -1.536 1.00 88.56 77 ARG A N 1
ATOM 596 C CA . ARG A 1 77 ? 4.133 -0.522 -1.226 1.00 88.56 77 ARG A CA 1
ATOM 597 C C . ARG A 1 77 ? 3.761 0.955 -1.338 1.00 88.56 77 ARG A C 1
ATOM 599 O O . ARG A 1 77 ? 4.123 1.743 -0.466 1.00 88.56 77 ARG A O 1
ATOM 606 N N . LEU A 1 78 ? 3.002 1.324 -2.369 1.00 87.94 78 LEU A N 1
ATOM 607 C CA . LEU A 1 78 ? 2.481 2.677 -2.545 1.00 87.94 78 LEU A CA 1
ATOM 608 C C . LEU A 1 78 ? 1.503 3.060 -1.422 1.00 87.94 78 LEU A C 1
ATOM 610 O O . LEU A 1 78 ? 1.587 4.169 -0.893 1.00 87.94 78 LEU A O 1
ATOM 614 N N . SER A 1 79 ? 0.610 2.150 -1.030 1.00 89.25 79 SER A N 1
ATOM 615 C CA . SER A 1 79 ? -0.356 2.368 0.050 1.00 89.25 79 SER A CA 1
ATOM 616 C C . SER A 1 79 ? 0.325 2.563 1.402 1.00 89.25 79 SER A C 1
ATOM 618 O O . SER A 1 79 ? 0.044 3.543 2.099 1.00 89.25 79 SER A O 1
ATOM 620 N N . SER A 1 80 ? 1.304 1.716 1.724 1.00 90.62 80 SER A N 1
ATOM 621 C CA . SER A 1 80 ? 2.139 1.846 2.922 1.00 90.62 80 SER A CA 1
ATOM 622 C C . SER A 1 80 ? 2.947 3.143 2.926 1.00 90.62 80 SER A C 1
ATOM 624 O O . SER A 1 80 ? 2.967 3.850 3.933 1.00 90.62 80 SER A O 1
ATOM 626 N N . TYR A 1 81 ? 3.555 3.514 1.794 1.00 90.75 81 TYR A N 1
ATOM 627 C CA . TYR A 1 81 ? 4.284 4.778 1.665 1.00 90.75 81 TYR A CA 1
ATOM 628 C C . TYR A 1 81 ? 3.383 5.991 1.926 1.00 90.75 81 TYR A C 1
ATOM 630 O O . TYR A 1 81 ? 3.767 6.913 2.647 1.00 90.75 81 TYR A O 1
ATOM 638 N N . ARG A 1 82 ? 2.160 6.002 1.387 1.00 89.81 82 ARG A N 1
ATOM 639 C CA . ARG A 1 82 ? 1.235 7.117 1.613 1.00 89.81 82 ARG A CA 1
ATOM 640 C C . ARG A 1 82 ? 0.686 7.150 3.042 1.00 89.81 82 ARG A C 1
ATOM 642 O O . ARG A 1 82 ? 0.531 8.239 3.590 1.00 89.81 82 ARG A O 1
ATOM 649 N N . ALA A 1 83 ? 0.431 5.997 3.663 1.00 92.25 83 ALA A N 1
ATOM 650 C CA . ALA A 1 83 ? 0.062 5.931 5.079 1.00 92.25 83 ALA A CA 1
ATOM 651 C C . ALA A 1 83 ? 1.186 6.452 5.986 1.00 92.25 83 ALA A C 1
ATOM 653 O O . ALA A 1 83 ? 0.919 7.187 6.938 1.00 92.25 83 ALA A O 1
ATOM 654 N N . TRP A 1 84 ? 2.440 6.139 5.648 1.00 93.50 84 TRP A N 1
ATOM 655 C CA . TRP A 1 84 ? 3.616 6.698 6.309 1.00 93.50 84 TRP A CA 1
ATOM 656 C C . TRP A 1 84 ? 3.715 8.213 6.136 1.00 93.50 84 TRP A C 1
ATOM 658 O O . TRP A 1 84 ? 3.802 8.930 7.131 1.00 93.50 84 TRP A O 1
ATOM 668 N N . LYS A 1 85 ? 3.581 8.714 4.902 1.00 93.75 85 LYS A N 1
ATOM 669 C CA . LYS A 1 85 ? 3.563 10.157 4.614 1.00 93.75 85 LYS A CA 1
ATOM 670 C C . LYS A 1 85 ? 2.466 10.900 5.393 1.00 93.75 85 LYS A C 1
ATOM 672 O O . LYS A 1 85 ? 2.641 12.060 5.740 1.00 93.75 85 LYS A O 1
ATOM 677 N N . ALA A 1 86 ? 1.346 10.236 5.680 1.00 92.19 86 ALA A N 1
ATOM 678 C CA . ALA A 1 86 ? 0.235 10.779 6.460 1.00 92.19 86 ALA A CA 1
ATOM 679 C C . ALA A 1 86 ? 0.378 10.600 7.990 1.00 92.19 86 ALA A C 1
ATOM 681 O O . ALA A 1 86 ? -0.584 10.847 8.716 1.00 92.19 86 ALA A O 1
ATOM 682 N N . GLY A 1 87 ? 1.518 10.114 8.501 1.00 93.06 87 GLY A N 1
ATOM 683 C CA . GLY A 1 87 ? 1.724 9.879 9.940 1.00 93.06 87 GLY A CA 1
ATOM 684 C C . GLY A 1 87 ? 0.827 8.780 10.534 1.00 93.06 87 GLY A C 1
ATOM 685 O O . GLY A 1 87 ? 0.630 8.699 11.750 1.00 93.06 87 GLY A O 1
ATOM 686 N N . CYS A 1 88 ? 0.255 7.936 9.673 1.00 90.94 88 CYS A N 1
ATOM 687 C CA . CYS A 1 88 ? -0.629 6.830 10.036 1.00 90.94 88 CYS A CA 1
ATOM 688 C C . CYS A 1 88 ? 0.074 5.465 9.943 1.00 90.94 88 CYS A C 1
ATOM 690 O O . CYS A 1 88 ? -0.582 4.425 9.947 1.00 90.94 88 CYS A O 1
ATOM 692 N N . TYR A 1 89 ? 1.407 5.457 9.859 1.00 87.06 89 TYR A N 1
ATOM 693 C CA . TYR A 1 89 ? 2.204 4.232 9.861 1.00 87.06 89 TYR A CA 1
ATOM 694 C C . TYR A 1 89 ? 1.941 3.409 11.131 1.00 87.06 89 TYR A C 1
ATOM 696 O O . TYR A 1 89 ? 1.895 3.965 12.227 1.00 87.06 89 TYR A O 1
ATOM 704 N N . GLY A 1 90 ? 1.715 2.102 10.980 1.00 87.88 90 GLY A N 1
ATOM 705 C CA . GLY A 1 90 ? 1.394 1.185 12.083 1.00 87.88 90 GLY A CA 1
ATOM 706 C C . GLY A 1 90 ? -0.027 1.302 12.652 1.00 87.88 90 GLY A C 1
ATOM 707 O O . GLY A 1 90 ? -0.437 0.449 13.428 1.00 87.88 90 GLY A O 1
ATOM 708 N N . LYS A 1 91 ? -0.799 2.326 12.265 1.00 90.94 91 LYS A N 1
ATOM 709 C CA . LYS A 1 91 ? -2.221 2.477 12.634 1.00 90.94 91 LYS A CA 1
ATOM 710 C C . LYS A 1 91 ? -3.160 1.823 11.620 1.00 90.94 91 LYS A C 1
ATOM 712 O O . LYS A 1 91 ? -4.259 1.410 11.977 1.00 90.94 91 LYS A O 1
ATOM 717 N N . VAL A 1 92 ? -2.721 1.772 10.365 1.00 92.62 92 VAL A N 1
ATOM 718 C CA . VAL A 1 92 ? -3.350 1.017 9.281 1.00 92.62 92 VAL A CA 1
ATOM 719 C C . VAL A 1 92 ? -2.416 -0.102 8.850 1.00 92.62 92 VAL A C 1
ATOM 721 O O . VAL A 1 92 ? -1.199 0.102 8.784 1.00 92.62 92 VAL A O 1
ATOM 724 N N . SER A 1 93 ? -2.989 -1.257 8.534 1.00 91.00 93 SER A N 1
ATOM 725 C CA . SER A 1 93 ? -2.237 -2.433 8.097 1.00 91.00 93 SER A CA 1
ATOM 726 C C . SER A 1 93 ? -2.570 -2.775 6.653 1.00 91.00 93 SER A C 1
ATOM 728 O O . SER A 1 93 ? -3.719 -2.657 6.229 1.00 91.00 93 SER A O 1
ATOM 730 N N . TYR A 1 94 ? -1.563 -3.209 5.902 1.00 92.19 94 TYR A N 1
ATOM 731 C CA . TYR A 1 94 ? -1.717 -3.656 4.523 1.00 92.19 94 TYR A CA 1
ATOM 732 C C . TYR A 1 94 ? -1.070 -5.031 4.366 1.00 92.19 94 TYR A C 1
ATOM 734 O O . TYR A 1 94 ? 0.111 -5.182 4.683 1.00 92.19 94 TYR A O 1
ATOM 742 N N . TYR A 1 95 ? -1.814 -6.006 3.844 1.00 91.50 95 TYR A N 1
ATOM 743 C CA . TYR A 1 95 ? -1.348 -7.380 3.654 1.00 91.50 95 TYR A CA 1
ATOM 744 C C . TYR A 1 95 ? -1.491 -7.836 2.202 1.00 91.50 95 TYR A C 1
ATOM 746 O O . TYR A 1 95 ? -2.428 -7.457 1.495 1.00 91.50 95 TYR A O 1
ATOM 754 N N . LYS A 1 96 ? -0.542 -8.668 1.760 1.00 92.50 96 LYS A N 1
ATOM 755 C CA . LYS A 1 96 ? -0.560 -9.277 0.428 1.00 92.50 96 LYS A CA 1
ATOM 756 C C . LYS A 1 96 ? -1.271 -10.624 0.470 1.00 92.50 96 LYS A C 1
ATOM 758 O O . LYS A 1 96 ? -0.623 -11.667 0.427 1.00 92.50 96 LYS A O 1
ATOM 763 N N . GLU A 1 97 ? -2.592 -10.593 0.575 1.00 91.19 97 GLU A N 1
ATOM 764 C CA . GLU A 1 97 ? -3.418 -11.793 0.713 1.00 91.19 97 GLU A CA 1
ATOM 765 C C . GLU A 1 97 ? -4.694 -11.679 -0.124 1.00 91.19 97 GLU A C 1
ATOM 767 O O . GLU A 1 97 ? -5.101 -10.590 -0.534 1.00 91.19 97 GLU A O 1
ATOM 772 N N . ASP A 1 98 ? -5.297 -12.829 -0.411 1.00 87.88 98 ASP A N 1
ATOM 773 C CA . ASP A 1 98 ? -6.570 -12.920 -1.116 1.00 87.88 98 ASP A CA 1
ATOM 774 C C . ASP A 1 98 ? -7.713 -12.629 -0.142 1.00 87.88 98 ASP A C 1
ATOM 776 O O . ASP A 1 98 ? -7.876 -13.336 0.855 1.00 87.88 98 ASP A O 1
ATOM 780 N N . LEU A 1 99 ? -8.520 -11.614 -0.456 1.00 86.69 99 LEU A N 1
ATOM 781 C CA . LEU A 1 99 ? -9.642 -11.188 0.376 1.00 86.69 99 LEU A CA 1
ATOM 782 C C . LEU A 1 99 ? -10.621 -12.337 0.685 1.00 86.69 99 LEU A C 1
ATOM 784 O O . LEU A 1 99 ? -11.233 -12.352 1.748 1.00 86.69 99 LEU A O 1
ATOM 788 N N . TRP A 1 100 ? -10.753 -13.316 -0.211 1.00 85.62 100 TRP A N 1
ATOM 789 C CA . TRP A 1 100 ? -11.682 -14.439 -0.039 1.00 85.62 100 TRP A CA 1
ATOM 790 C C . TRP A 1 100 ? -11.161 -15.542 0.885 1.00 85.62 100 TRP A C 1
ATOM 792 O O . TRP A 1 100 ? -11.905 -16.456 1.230 1.00 85.62 100 TRP A O 1
ATOM 802 N N . LYS A 1 101 ? -9.882 -15.484 1.267 1.00 87.88 101 LYS A N 1
ATOM 803 C CA . LYS A 1 101 ? -9.224 -16.500 2.103 1.00 87.88 101 LYS A CA 1
ATOM 804 C C . LYS A 1 101 ? -8.885 -15.995 3.500 1.00 87.88 101 LYS A C 1
ATOM 806 O O . LYS A 1 101 ? -8.461 -16.787 4.337 1.00 87.88 101 LYS A O 1
ATOM 811 N N . VAL A 1 102 ? -9.043 -14.698 3.745 1.00 89.25 102 VAL A N 1
ATOM 812 C CA . VAL A 1 102 ? -8.722 -14.075 5.029 1.00 89.25 102 VAL A CA 1
ATOM 813 C C . VAL A 1 102 ? -9.919 -14.094 5.966 1.00 89.25 102 VAL A C 1
ATOM 815 O O . VAL A 1 102 ? -11.072 -14.019 5.541 1.00 89.25 102 VAL A O 1
ATOM 818 N N . ASN A 1 103 ? -9.643 -14.177 7.266 1.00 89.25 103 ASN A N 1
ATOM 819 C CA . ASN A 1 103 ? -10.686 -14.037 8.265 1.00 89.25 103 ASN A CA 1
ATOM 820 C C . ASN A 1 103 ? -11.030 -12.551 8.449 1.00 89.25 103 ASN A C 1
ATOM 822 O O . ASN A 1 103 ? -10.198 -11.766 8.896 1.00 89.25 103 ASN A O 1
ATOM 826 N N . LEU A 1 104 ? -12.266 -12.181 8.116 1.00 88.88 104 LEU A N 1
ATOM 827 C CA . LEU A 1 104 ? -12.787 -10.819 8.246 1.00 88.88 104 LEU A CA 1
ATOM 828 C C . LEU A 1 104 ? -13.733 -10.659 9.448 1.00 88.88 104 LEU A C 1
ATOM 830 O O . LEU A 1 104 ? -14.387 -9.626 9.556 1.00 88.88 104 LEU A O 1
ATOM 834 N N . SER A 1 105 ? -13.809 -11.647 10.353 1.00 90.25 105 SER A N 1
ATOM 835 C CA . SER A 1 105 ? -14.698 -11.625 11.530 1.00 90.25 105 SER A CA 1
ATOM 836 C C . SER A 1 105 ? -14.523 -10.390 12.413 1.00 90.25 105 SER A C 1
ATOM 838 O O . SER A 1 105 ? -15.474 -9.929 13.039 1.00 90.25 105 SER A O 1
ATOM 840 N N . ASP A 1 106 ? -13.310 -9.844 12.442 1.00 89.31 106 ASP A N 1
ATOM 841 C CA . ASP A 1 106 ? -12.941 -8.711 13.290 1.00 89.31 106 ASP A CA 1
ATOM 842 C C . ASP A 1 106 ? -13.379 -7.362 12.683 1.00 89.31 106 ASP A C 1
ATOM 844 O O . ASP A 1 106 ? -13.356 -6.320 13.347 1.00 89.31 106 ASP A O 1
ATOM 848 N N . CYS A 1 107 ? -13.802 -7.365 11.415 1.00 87.44 107 CYS A N 1
ATOM 849 C CA . CYS A 1 107 ? -14.237 -6.191 10.672 1.00 87.44 107 CYS A CA 1
ATOM 850 C C . CYS A 1 107 ? -15.768 -6.110 10.641 1.00 87.44 107 CYS A C 1
ATOM 852 O O . CYS A 1 107 ? -16.441 -6.946 10.049 1.00 87.44 107 CYS A O 1
ATOM 854 N N . ARG A 1 108 ? -16.337 -5.036 11.205 1.00 88.19 108 ARG A N 1
ATOM 855 C CA . ARG A 1 108 ? -17.790 -4.770 11.120 1.00 88.19 108 ARG A CA 1
ATOM 856 C C . ARG A 1 108 ? -18.253 -4.357 9.723 1.00 88.19 108 ARG A C 1
ATOM 858 O O . ARG A 1 108 ? -19.377 -4.657 9.345 1.00 88.19 108 ARG A O 1
ATOM 865 N N . ASN A 1 109 ? -17.389 -3.667 8.979 1.00 90.31 109 ASN A N 1
ATOM 866 C CA . ASN A 1 109 ? -17.680 -3.157 7.644 1.00 90.31 109 ASN A CA 1
ATOM 867 C C . ASN A 1 109 ? -16.607 -3.658 6.679 1.00 90.31 109 ASN A C 1
ATOM 869 O O . ASN A 1 109 ? -15.418 -3.455 6.922 1.00 90.31 109 ASN A O 1
ATOM 873 N N . VAL A 1 110 ? -17.032 -4.263 5.572 1.00 89.06 110 VAL A N 1
ATOM 874 C CA . VAL A 1 110 ? -16.143 -4.747 4.511 1.00 89.06 110 VAL A CA 1
ATOM 875 C C . VAL A 1 110 ? -16.521 -4.044 3.217 1.00 89.06 110 VAL A C 1
ATOM 877 O O . VAL A 1 110 ? -17.693 -3.967 2.860 1.00 89.06 110 VAL A O 1
ATOM 880 N N . THR A 1 111 ? -15.529 -3.497 2.520 1.00 87.94 111 THR A N 1
ATOM 881 C CA . THR A 1 111 ? -15.717 -2.872 1.208 1.00 87.94 111 THR A CA 1
ATOM 882 C C . THR A 1 111 ? -14.813 -3.557 0.199 1.00 87.94 111 THR A C 1
ATOM 884 O O . THR A 1 111 ? -13.635 -3.769 0.475 1.00 87.94 111 THR A O 1
ATOM 887 N N . VAL A 1 112 ? -15.366 -3.895 -0.967 1.00 86.88 112 VAL A N 1
ATOM 888 C CA . VAL A 1 112 ? -14.653 -4.619 -2.023 1.00 86.88 112 VAL A CA 1
ATOM 889 C C . VAL A 1 112 ? -14.770 -3.845 -3.327 1.00 86.88 112 VAL A C 1
ATOM 891 O O . VAL A 1 112 ? -15.871 -3.502 -3.751 1.00 86.88 112 VAL A O 1
ATOM 894 N N . PHE A 1 113 ? -13.632 -3.581 -3.969 1.00 80.00 113 PHE A N 1
ATOM 895 C CA . PHE A 1 113 ? -13.576 -2.989 -5.303 1.00 80.00 113 PHE A CA 1
ATOM 896 C C . PHE A 1 113 ? -13.010 -4.014 -6.271 1.00 80.00 113 PHE A C 1
ATOM 898 O O . PHE A 1 113 ? -11.825 -4.331 -6.233 1.00 80.00 113 PHE A O 1
ATOM 905 N N . LEU A 1 114 ? -13.878 -4.535 -7.131 1.00 79.69 114 LEU A N 1
ATOM 906 C CA . LEU A 1 114 ? -13.508 -5.487 -8.168 1.00 79.69 114 LEU A CA 1
ATOM 907 C C . LEU A 1 114 ? -13.406 -4.766 -9.508 1.00 79.69 114 LEU A C 1
ATOM 909 O O . LEU A 1 114 ? -14.158 -3.827 -9.784 1.00 79.69 114 LEU A O 1
ATOM 913 N N . ALA A 1 115 ? -12.475 -5.211 -10.348 1.00 70.00 115 ALA A N 1
ATOM 914 C CA . ALA A 1 115 ? -12.493 -4.818 -11.747 1.00 70.00 115 ALA A CA 1
ATOM 915 C C . ALA A 1 115 ? -13.720 -5.458 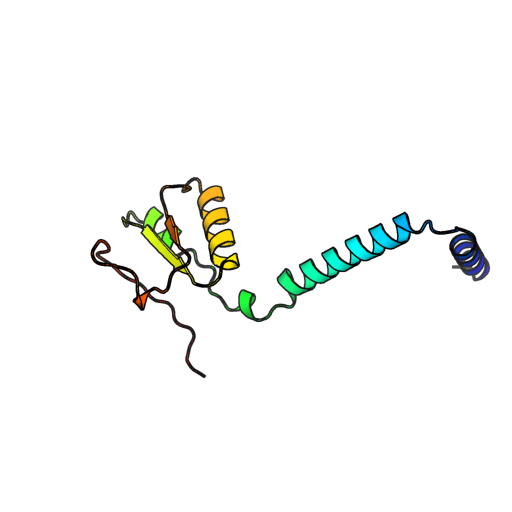-12.426 1.00 70.00 115 ALA A C 1
ATOM 917 O O . ALA A 1 115 ? -14.036 -6.612 -12.121 1.00 70.00 115 ALA A O 1
ATOM 918 N N . PRO A 1 116 ? -14.417 -4.741 -13.325 1.00 68.25 116 PRO A N 1
ATOM 919 C CA . PRO A 1 116 ? -15.488 -5.339 -14.113 1.00 68.25 116 PRO A CA 1
ATOM 920 C C . PRO A 1 116 ? -14.939 -6.538 -14.898 1.00 68.25 116 PRO A C 1
ATOM 922 O O . PRO A 1 116 ? -13.840 -6.470 -15.451 1.00 68.25 116 PRO A O 1
ATOM 925 N N . SER A 1 117 ? -15.691 -7.640 -14.904 1.00 61.03 117 SER A N 1
ATOM 926 C CA . SER A 1 117 ? -15.361 -8.831 -15.691 1.00 61.03 117 SER A CA 1
ATOM 927 C C . SER A 1 117 ? -15.512 -8.502 -17.181 1.00 61.03 117 SER A C 1
ATOM 929 O O . SER A 1 117 ? -16.465 -7.809 -17.547 1.00 61.03 117 SER A O 1
ATOM 931 N N . VAL A 1 118 ? -14.542 -8.922 -18.000 1.00 55.09 118 VAL A N 1
ATOM 932 C CA . VAL A 1 118 ? -14.557 -8.770 -19.468 1.00 55.09 118 VAL A CA 1
ATOM 933 C C . VAL A 1 118 ? -15.261 -9.935 -20.138 1.00 55.09 118 VAL A C 1
ATOM 935 O O . VAL A 1 118 ? -15.136 -11.064 -19.614 1.00 55.09 118 VAL A O 1
#

Organism: Ophiophagus hannah (NCBI:txid8665)